Protein AF-H0AEA9-F1 (afdb_monomer)

Structure (mmCIF, N/CA/C/O backbone):
data_AF-H0AEA9-F1
#
_entry.id   AF-H0AEA9-F1
#
loop_
_atom_site.group_PDB
_atom_site.id
_atom_site.type_symbol
_atom_site.label_atom_id
_atom_site.label_alt_id
_atom_site.label_comp_id
_atom_site.label_asym_id
_atom_site.label_entity_id
_atom_site.label_seq_id
_atom_site.pdbx_PDB_ins_code
_atom_site.Cartn_x
_atom_site.Cartn_y
_atom_site.Cartn_z
_atom_site.occupancy
_atom_site.B_iso_or_equiv
_atom_site.auth_seq_id
_atom_site.auth_comp_id
_atom_site.auth_asym_id
_atom_site.auth_atom_id
_atom_site.pdbx_PDB_model_num
ATOM 1 N N . MET A 1 1 ? -12.363 -4.276 4.467 1.00 80.12 1 MET A N 1
ATOM 2 C CA . MET A 1 1 ? -11.756 -3.479 3.381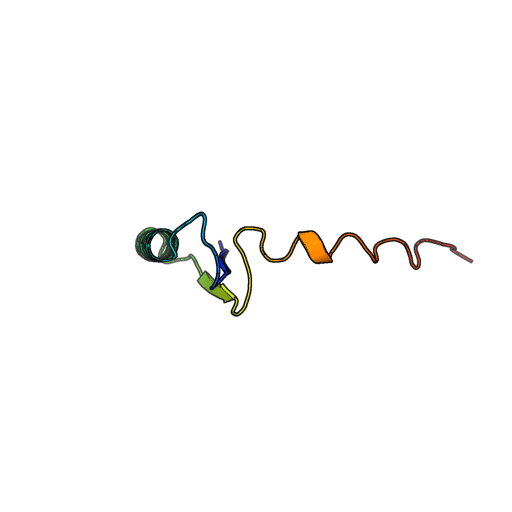 1.00 80.12 1 MET A CA 1
ATOM 3 C C . MET A 1 1 ? -10.330 -3.964 3.189 1.00 80.12 1 MET A C 1
ATOM 5 O O . MET A 1 1 ? -9.670 -4.241 4.187 1.00 80.12 1 MET A O 1
ATOM 9 N N . LYS A 1 2 ? -9.891 -4.158 1.946 1.00 87.88 2 LYS A N 1
ATOM 10 C CA . LYS A 1 2 ? -8.537 -4.616 1.617 1.00 87.88 2 LYS A CA 1
ATOM 11 C C . LYS A 1 2 ? -7.894 -3.556 0.729 1.00 87.88 2 LYS A C 1
ATOM 13 O O . LYS A 1 2 ? -8.545 -3.111 -0.209 1.00 87.88 2 LYS A O 1
ATOM 18 N N . ILE A 1 3 ? -6.673 -3.154 1.059 1.00 89.38 3 ILE A N 1
ATOM 19 C CA . ILE A 1 3 ? -5.856 -2.232 0.268 1.00 89.38 3 ILE A CA 1
ATOM 20 C C . ILE A 1 3 ? -4.754 -3.076 -0.362 1.00 89.38 3 ILE A C 1
ATOM 22 O O . ILE A 1 3 ? -4.062 -3.810 0.344 1.00 89.38 3 ILE A O 1
ATOM 26 N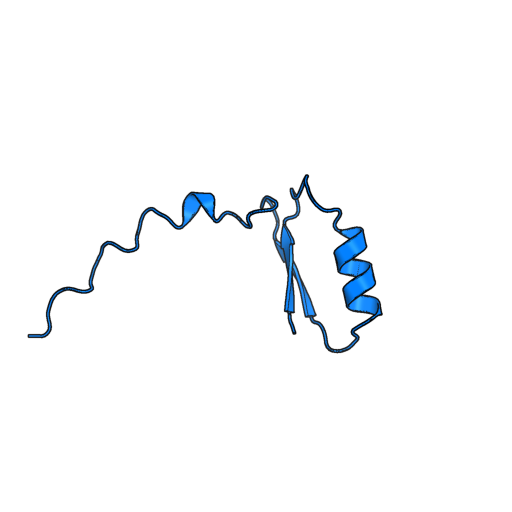 N . VAL A 1 4 ? -4.657 -3.023 -1.685 1.00 90.69 4 VAL A N 1
ATOM 27 C CA . VAL A 1 4 ? -3.678 -3.768 -2.477 1.00 90.69 4 VAL A CA 1
ATOM 28 C C . VAL A 1 4 ? -2.825 -2.760 -3.225 1.00 90.69 4 VAL A C 1
ATOM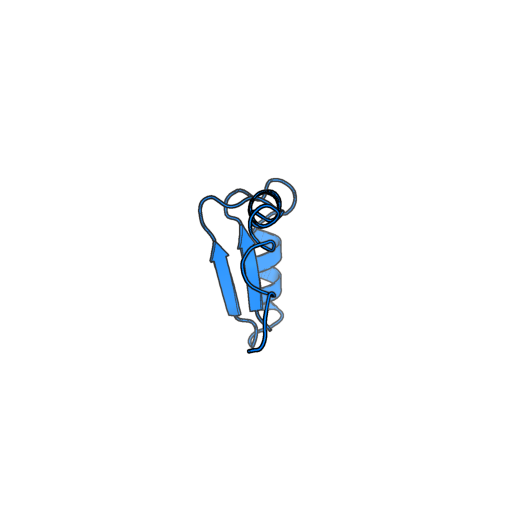 30 O O . VAL A 1 4 ? -3.377 -1.800 -3.755 1.00 90.69 4 VAL A O 1
ATOM 33 N N . HIS A 1 5 ? -1.513 -2.962 -3.235 1.00 93.00 5 HIS A N 1
ATOM 34 C CA . HIS A 1 5 ? -0.576 -2.051 -3.882 1.00 93.00 5 HIS A CA 1
ATOM 35 C C . HIS A 1 5 ? 0.545 -2.840 -4.564 1.00 93.00 5 HIS A C 1
ATOM 37 O O . HIS A 1 5 ? 1.083 -3.773 -3.958 1.00 93.00 5 HIS A O 1
ATOM 43 N N . GLY A 1 6 ? 0.853 -2.496 -5.813 1.00 92.25 6 GLY A N 1
ATOM 44 C CA . GLY A 1 6 ? 1.967 -3.075 -6.562 1.00 92.25 6 GLY A CA 1
ATOM 45 C C . GLY A 1 6 ? 3.301 -2.508 -6.080 1.00 92.25 6 GLY A C 1
ATOM 46 O O . GLY A 1 6 ? 3.375 -1.351 -5.683 1.00 92.25 6 GLY A O 1
ATOM 47 N N . SER A 1 7 ? 4.358 -3.315 -6.040 1.00 89.50 7 SER A N 1
ATOM 48 C CA . SER A 1 7 ? 5.687 -2.849 -5.625 1.00 89.50 7 SER A CA 1
ATOM 49 C C . SER A 1 7 ? 6.368 -1.947 -6.652 1.00 89.50 7 SER A C 1
ATOM 51 O O . SER A 1 7 ? 7.291 -1.230 -6.281 1.00 89.50 7 SER A O 1
ATOM 53 N N . GLU A 1 8 ? 5.945 -2.023 -7.913 1.00 89.75 8 GLU A N 1
ATOM 54 C CA . GLU A 1 8 ? 6.475 -1.262 -9.050 1.00 89.75 8 GLU A CA 1
ATOM 55 C C . GLU A 1 8 ? 5.461 -0.209 -9.533 1.00 89.75 8 GLU A C 1
ATOM 57 O O . GLU A 1 8 ? 5.456 0.190 -10.695 1.00 89.75 8 GLU A O 1
ATOM 62 N N . ASP A 1 9 ? 4.550 0.219 -8.653 1.00 89.75 9 ASP A N 1
ATOM 63 C CA . ASP A 1 9 ? 3.632 1.321 -8.929 1.00 89.75 9 ASP A CA 1
ATOM 64 C C . ASP A 1 9 ? 4.416 2.644 -9.020 1.00 89.75 9 ASP A C 1
ATOM 66 O O . ASP A 1 9 ? 4.834 3.212 -8.013 1.00 89.75 9 ASP A O 1
ATOM 70 N N . GLU A 1 10 ? 4.645 3.118 -10.247 1.00 89.62 10 GLU A N 1
ATOM 71 C CA . GLU A 1 10 ? 5.300 4.404 -10.525 1.00 89.62 10 GLU A CA 1
ATOM 72 C C . GLU A 1 10 ? 4.315 5.593 -10.537 1.00 89.62 10 GLU A C 1
ATOM 74 O O . GLU A 1 10 ? 4.741 6.747 -10.625 1.00 89.62 10 GLU 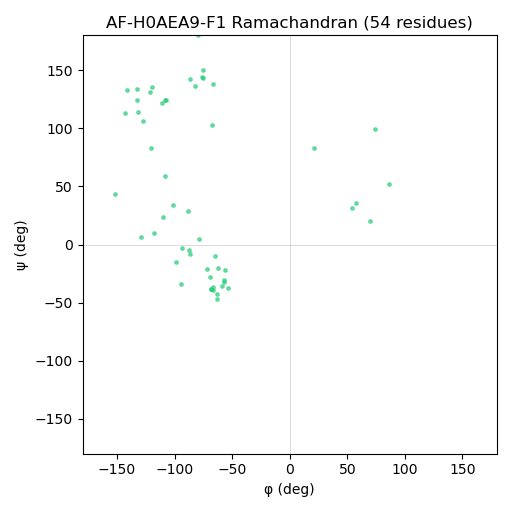A O 1
ATOM 79 N N . GLU A 1 11 ? 3.001 5.347 -10.463 1.00 90.31 11 GLU A N 1
ATOM 80 C CA . GLU A 1 11 ? 1.971 6.396 -10.518 1.00 90.31 11 GLU A CA 1
ATOM 81 C C . GLU A 1 11 ? 1.537 6.859 -9.123 1.00 90.31 11 GLU A C 1
ATOM 83 O O . GLU A 1 11 ? 1.206 8.034 -8.913 1.00 90.31 11 GLU A O 1
ATOM 88 N N . VAL A 1 12 ? 1.518 5.941 -8.157 1.00 89.81 12 VAL A N 1
ATOM 89 C CA . VAL A 1 12 ? 1.091 6.200 -6.785 1.00 89.81 12 VAL A CA 1
ATOM 90 C C . VAL A 1 12 ? 2.098 5.623 -5.802 1.00 89.81 12 VAL A C 1
ATOM 92 O O . VAL A 1 12 ? 2.325 4.425 -5.761 1.00 89.81 12 VAL A O 1
ATOM 95 N N . ASP A 1 13 ? 2.617 6.470 -4.912 1.00 90.94 13 ASP A N 1
ATOM 96 C CA . ASP A 1 13 ? 3.532 6.014 -3.864 1.00 90.94 13 ASP A CA 1
ATOM 97 C C . ASP A 1 13 ? 2.852 5.089 -2.844 1.00 90.94 13 AS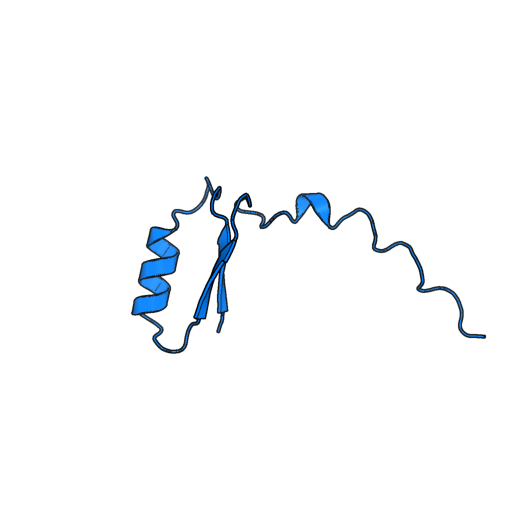P A C 1
ATOM 99 O O . ASP A 1 13 ? 1.775 5.389 -2.305 1.00 90.94 13 ASP A O 1
ATOM 103 N N . ILE A 1 14 ? 3.562 4.026 -2.460 1.00 89.44 14 ILE A N 1
ATOM 104 C CA . ILE A 1 14 ? 3.129 3.072 -1.431 1.00 89.44 14 ILE A CA 1
ATOM 105 C C . ILE A 1 14 ? 2.845 3.733 -0.075 1.00 89.44 14 ILE A C 1
ATOM 107 O O . ILE A 1 14 ? 1.906 3.334 0.618 1.00 89.44 14 ILE A O 1
ATOM 111 N N . GLU A 1 15 ? 3.563 4.807 0.271 1.00 91.50 15 GLU A N 1
ATOM 112 C CA . GLU A 1 15 ? 3.369 5.563 1.518 1.00 91.50 15 GLU A CA 1
ATOM 113 C C . GLU A 1 15 ? 1.932 6.087 1.673 1.00 91.50 15 GLU A C 1
ATOM 115 O O . GLU A 1 15 ? 1.411 6.230 2.78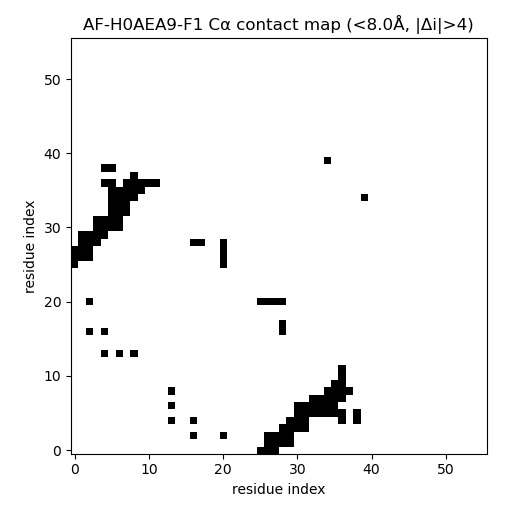4 1.00 91.50 15 GLU A O 1
ATOM 120 N N . ARG A 1 16 ? 1.253 6.386 0.555 1.00 90.12 16 ARG A N 1
ATOM 121 C CA . ARG A 1 16 ? -0.156 6.806 0.582 1.00 90.12 16 ARG A CA 1
ATOM 122 C C . ARG A 1 16 ? -1.061 5.671 1.041 1.00 90.12 16 ARG A C 1
ATOM 124 O O . ARG A 1 16 ? -1.998 5.905 1.806 1.00 90.12 16 ARG A O 1
ATOM 131 N N . SER A 1 17 ? -0.768 4.455 0.596 1.00 90.88 17 SER A N 1
ATOM 132 C CA . SER A 1 17 ? -1.491 3.255 1.005 1.00 90.88 17 SER A CA 1
ATOM 133 C C . SER A 1 17 ? -1.242 2.928 2.476 1.00 90.88 17 SER A C 1
ATOM 135 O O . SER A 1 17 ? -2.184 2.581 3.184 1.00 90.88 17 SER A O 1
ATOM 137 N N . GLU A 1 18 ? -0.018 3.114 2.970 1.00 89.44 18 GLU A N 1
ATOM 138 C CA . GLU A 1 18 ? 0.321 2.916 4.386 1.00 89.44 18 GLU A CA 1
ATOM 139 C C . GLU A 1 18 ? -0.442 3.885 5.299 1.00 89.44 18 GLU A C 1
ATOM 141 O O . GLU A 1 18 ? -1.104 3.452 6.245 1.00 89.44 18 GLU A O 1
ATOM 146 N N . LYS A 1 19 ? -0.482 5.179 4.953 1.00 92.06 19 LYS A N 1
ATOM 147 C CA . LYS A 1 19 ? -1.273 6.185 5.691 1.00 92.06 19 LYS A CA 1
ATOM 148 C C . LYS A 1 19 ? -2.766 5.851 5.731 1.00 92.06 19 LYS A C 1
ATOM 150 O O . LYS A 1 19 ? -3.441 6.106 6.729 1.00 92.06 19 LYS A O 1
ATOM 155 N N . LEU A 1 20 ? -3.306 5.266 4.659 1.00 89.50 20 LEU A N 1
ATOM 156 C CA . LEU A 1 20 ? -4.696 4.804 4.638 1.00 89.50 20 LEU A CA 1
ATOM 157 C C . LEU A 1 20 ? -4.925 3.632 5.600 1.00 89.50 20 LEU A C 1
ATOM 159 O O . LEU A 1 20 ? -5.977 3.555 6.229 1.00 89.50 20 LEU A O 1
ATOM 163 N N . VAL A 1 21 ? -3.960 2.729 5.753 1.00 90.62 21 VAL A N 1
ATOM 164 C CA . VAL A 1 21 ? -4.068 1.600 6.689 1.00 90.62 21 VAL A CA 1
ATOM 165 C C . VAL A 1 21 ? -4.053 2.091 8.136 1.00 90.62 21 VAL A C 1
ATOM 167 O O . VAL A 1 21 ? -4.836 1.600 8.948 1.00 90.62 21 VAL A O 1
ATOM 170 N N . GLU A 1 22 ? -3.242 3.105 8.446 1.00 88.81 22 GLU A N 1
ATOM 171 C CA . GLU A 1 22 ? -3.236 3.756 9.762 1.00 88.81 22 GLU A CA 1
ATOM 172 C C . GLU A 1 22 ? -4.575 4.439 10.080 1.00 88.81 22 GLU A C 1
ATOM 174 O O . GLU A 1 22 ? -5.106 4.296 11.183 1.00 88.81 22 GLU A O 1
ATOM 179 N N . ALA A 1 23 ? -5.162 5.140 9.103 1.00 92.44 23 ALA A N 1
ATOM 180 C CA . ALA A 1 23 ? -6.457 5.803 9.264 1.00 92.44 23 ALA A CA 1
ATOM 181 C C . ALA A 1 23 ? -7.632 4.813 9.390 1.00 92.44 23 ALA A C 1
ATOM 183 O O . ALA A 1 23 ? -8.645 5.117 10.025 1.00 92.44 23 ALA A O 1
ATOM 184 N N . TYR A 1 24 ? -7.506 3.619 8.802 1.00 90.19 24 TYR A N 1
ATOM 185 C CA . TYR A 1 24 ? -8.535 2.583 8.805 1.00 90.19 24 TYR A CA 1
ATOM 186 C C . TYR A 1 24 ? -8.018 1.294 9.462 1.00 90.19 24 TYR A C 1
ATOM 188 O O . TYR A 1 24 ? -7.709 0.333 8.762 1.00 90.19 24 TYR A O 1
ATOM 196 N N . PRO A 1 25 ? -8.044 1.175 10.802 1.00 83.69 25 PRO A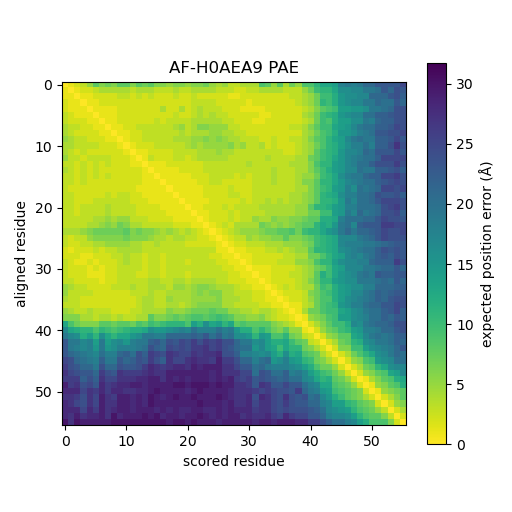 N 1
ATOM 197 C CA . PRO A 1 25 ? -7.448 0.043 11.530 1.00 83.69 25 PRO A CA 1
ATOM 198 C C . PRO A 1 25 ? -8.106 -1.328 11.267 1.00 83.69 25 PRO A C 1
ATOM 200 O O . PRO A 1 25 ? -7.591 -2.362 11.682 1.00 83.69 25 PRO A O 1
ATOM 203 N N . LYS A 1 26 ? -9.257 -1.367 10.581 1.00 91.00 26 LYS A N 1
ATOM 204 C CA . LYS A 1 26 ? -9.897 -2.611 10.102 1.00 91.00 26 LYS A CA 1
ATOM 205 C C . LYS A 1 26 ? -9.509 -2.975 8.661 1.00 91.00 26 LYS A C 1
ATOM 207 O O . LYS A 1 26 ? -9.989 -3.985 8.137 1.00 91.00 26 LYS A O 1
ATOM 212 N N . ALA A 1 27 ? -8.722 -2.139 7.991 1.00 89.62 27 ALA A N 1
ATOM 213 C CA . ALA A 1 27 ? -8.206 -2.415 6.663 1.00 89.62 27 ALA A CA 1
ATOM 214 C C . ALA A 1 27 ? -7.057 -3.424 6.750 1.00 89.62 27 ALA A C 1
ATOM 216 O O . ALA A 1 27 ? -6.275 -3.430 7.695 1.00 89.62 27 ALA A O 1
ATOM 217 N N . LYS A 1 28 ? -6.967 -4.300 5.750 1.00 88.56 28 LYS A N 1
ATOM 218 C CA . LYS A 1 28 ? -5.822 -5.196 5.572 1.00 88.56 28 LYS A CA 1
ATOM 219 C C . LYS A 1 28 ? -5.015 -4.721 4.375 1.00 88.56 28 LYS A C 1
ATOM 221 O O . LYS A 1 28 ? -5.581 -4.610 3.287 1.00 88.56 28 LYS A O 1
ATOM 226 N N . PHE A 1 29 ? -3.730 -4.465 4.587 1.00 91.31 29 PHE A N 1
ATOM 227 C CA . PHE A 1 29 ? -2.792 -4.117 3.527 1.00 91.31 29 PHE A CA 1
ATOM 228 C C . PHE A 1 29 ? -2.193 -5.374 2.898 1.00 91.31 29 PHE A C 1
ATOM 230 O O . PHE A 1 29 ? -1.939 -6.367 3.583 1.00 91.31 29 PHE A O 1
ATOM 237 N N . SER A 1 30 ? -1.991 -5.362 1.587 1.00 90.50 30 SER A N 1
ATOM 238 C CA . SER A 1 30 ? -1.280 -6.415 0.868 1.00 90.50 30 SER A CA 1
ATOM 239 C C . SER A 1 30 ? -0.459 -5.789 -0.247 1.00 90.50 30 SER A C 1
ATOM 241 O O . SER A 1 30 ? -1.022 -5.272 -1.210 1.00 90.50 30 SER A O 1
ATOM 243 N N . LYS A 1 31 ? 0.861 -5.865 -0.114 1.00 90.19 31 LYS A N 1
ATOM 244 C CA . LYS A 1 31 ? 1.796 -5.520 -1.178 1.00 90.19 31 LYS A CA 1
ATOM 245 C C . LYS A 1 31 ? 1.940 -6.713 -2.124 1.00 90.19 31 LYS A C 1
ATOM 247 O O . LYS A 1 31 ? 2.011 -7.850 -1.652 1.00 90.19 31 LYS A O 1
ATOM 252 N N . ILE A 1 32 ? 1.925 -6.463 -3.427 1.00 89.44 32 ILE A N 1
ATOM 253 C CA . ILE A 1 32 ? 2.191 -7.468 -4.459 1.00 89.44 32 ILE A CA 1
ATOM 254 C C . ILE A 1 32 ? 3.526 -7.111 -5.102 1.00 89.44 32 ILE A C 1
ATOM 256 O O . ILE A 1 32 ? 3.682 -5.997 -5.589 1.00 89.44 32 ILE A O 1
ATOM 260 N N . GLU A 1 33 ? 4.483 -8.034 -5.053 1.00 87.81 33 GLU A N 1
ATOM 261 C CA . GLU A 1 33 ? 5.802 -7.839 -5.661 1.00 87.81 33 GLU A CA 1
ATOM 262 C C . GLU A 1 33 ? 5.735 -7.984 -7.191 1.00 87.81 33 GLU A C 1
ATOM 264 O O . GLU A 1 33 ? 4.900 -8.738 -7.694 1.00 87.81 33 GLU A O 1
ATOM 269 N N . ASP A 1 34 ? 6.620 -7.276 -7.897 1.00 86.12 34 ASP A N 1
ATOM 270 C CA . ASP A 1 34 ? 6.801 -7.273 -9.359 1.00 86.12 34 ASP A CA 1
ATOM 271 C C . ASP A 1 34 ? 5.532 -6.886 -10.145 1.00 86.12 34 ASP A C 1
ATOM 273 O O . ASP A 1 34 ? 5.209 -7.459 -11.190 1.00 86.12 34 ASP A O 1
ATOM 277 N N . VAL A 1 35 ? 4.752 -5.952 -9.592 1.00 87.88 35 VAL A N 1
ATOM 278 C CA . VAL A 1 35 ? 3.457 -5.543 -10.140 1.00 87.88 35 VAL A CA 1
ATOM 279 C C . VAL A 1 35 ? 3.337 -4.021 -10.205 1.00 87.88 35 VAL A C 1
ATOM 281 O O . VAL A 1 35 ? 3.638 -3.328 -9.232 1.00 87.88 35 VAL A O 1
ATOM 284 N N . ASP A 1 36 ? 2.860 -3.539 -11.355 1.00 88.62 36 ASP A N 1
ATOM 285 C CA . ASP A 1 36 ? 2.668 -2.130 -11.703 1.00 88.62 36 ASP A CA 1
ATOM 286 C C . ASP A 1 36 ? 1.382 -1.522 -11.105 1.00 88.62 36 ASP A C 1
ATOM 288 O O . ASP A 1 36 ? 0.597 -2.194 -10.427 1.00 88.62 36 ASP A O 1
ATOM 292 N N . HIS A 1 37 ? 1.147 -0.234 -11.385 1.00 88.25 37 HIS A N 1
ATOM 293 C CA . HIS A 1 37 ? -0.050 0.500 -10.952 1.00 88.25 37 HIS A CA 1
ATOM 294 C C . HIS A 1 37 ? -1.362 -0.195 -11.358 1.00 88.25 37 HIS A C 1
ATOM 296 O O . HIS A 1 37 ? -2.333 -0.244 -10.600 1.00 88.25 37 HIS A O 1
ATOM 302 N N . GLU A 1 38 ? -1.385 -0.789 -12.554 1.00 87.44 38 GLU A N 1
ATOM 303 C CA . GLU A 1 38 ? -2.549 -1.485 -13.105 1.00 87.44 38 GLU A CA 1
ATOM 304 C C . GLU A 1 38 ? -2.740 -2.897 -12.522 1.00 87.44 38 GLU A C 1
ATOM 306 O O . GLU A 1 38 ? -3.634 -3.633 -12.945 1.00 87.44 38 GLU A O 1
ATOM 311 N N . LEU A 1 39 ? -1.921 -3.300 -11.549 1.00 81.56 39 LEU A N 1
ATOM 312 C CA . LEU A 1 39 ? -1.947 -4.616 -10.923 1.00 81.56 39 LEU A CA 1
ATOM 313 C C . LEU A 1 39 ? -1.842 -5.780 -11.926 1.00 81.56 39 LEU A C 1
ATOM 315 O O . LEU A 1 39 ? -2.435 -6.845 -11.723 1.00 81.56 39 LEU A O 1
ATOM 319 N N . GLY A 1 40 ? -1.128 -5.578 -13.038 1.00 70.19 40 GLY A N 1
ATOM 320 C CA . GLY A 1 40 ? -1.023 -6.573 -14.103 1.00 70.19 40 GLY A CA 1
ATOM 321 C C . GLY A 1 40 ? -2.316 -6.791 -14.904 1.00 70.19 40 GLY A C 1
ATOM 322 O O . GLY A 1 40 ? -2.441 -7.813 -15.587 1.00 70.19 40 GLY A O 1
ATOM 323 N N . LEU A 1 41 ? -3.276 -5.850 -14.891 1.00 62.19 41 LEU A N 1
ATOM 324 C CA . LEU A 1 41 ? -4.494 -5.911 -15.724 1.00 62.19 41 LEU A CA 1
ATOM 325 C C . LEU A 1 41 ? -4.193 -6.031 -17.230 1.00 62.19 41 LEU A C 1
ATOM 327 O O . LEU A 1 41 ? -5.005 -6.588 -17.973 1.00 62.19 41 LEU A O 1
ATOM 331 N N . LYS A 1 42 ? -2.998 -5.630 -17.685 1.00 55.41 42 LYS A N 1
ATOM 332 C CA . LYS A 1 42 ? -2.527 -5.877 -19.061 1.00 55.41 42 LYS A CA 1
ATOM 333 C C . LYS A 1 42 ? -2.386 -7.364 -19.419 1.00 55.41 42 LYS A C 1
ATOM 335 O O . LYS A 1 42 ? -2.413 -7.692 -20.605 1.00 55.41 42 LYS A O 1
ATOM 340 N N . ALA A 1 43 ? -2.287 -8.275 -18.446 1.00 52.38 43 ALA A N 1
ATOM 341 C CA . ALA A 1 43 ? -2.099 -9.710 -18.685 1.00 52.38 43 ALA A CA 1
ATOM 342 C C . ALA A 1 43 ? -3.386 -10.557 -18.594 1.00 52.38 43 ALA A C 1
ATOM 344 O O . ALA A 1 43 ? -3.403 -11.682 -19.092 1.00 52.38 43 ALA A O 1
ATOM 345 N N . VAL A 1 44 ? -4.484 -10.042 -18.024 1.00 49.75 44 VAL A N 1
ATOM 346 C CA . VAL A 1 44 ? -5.721 -10.833 -17.813 1.00 49.75 44 VAL A CA 1
ATOM 347 C C . VAL A 1 44 ? -6.668 -10.808 -19.030 1.00 49.75 44 VAL A C 1
ATOM 349 O O . VAL A 1 44 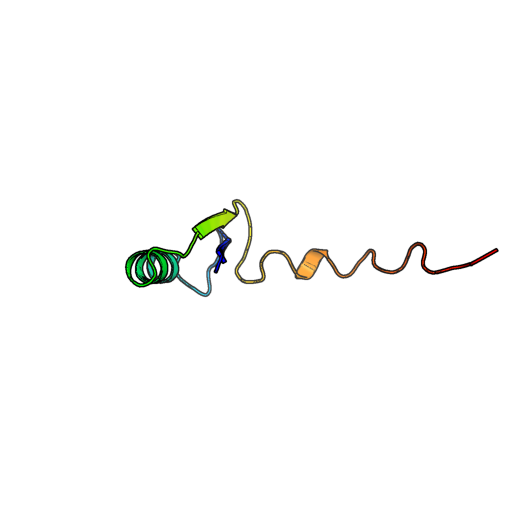? -7.631 -11.564 -19.092 1.00 49.75 44 VAL A O 1
ATOM 352 N N . SER A 1 45 ? -6.358 -10.045 -20.082 1.00 45.59 45 SER A N 1
ATOM 353 C CA . SER A 1 45 ? -7.192 -9.952 -21.298 1.00 45.59 45 SER A CA 1
ATOM 354 C C . SER A 1 45 ? -6.870 -11.000 -22.387 1.00 45.59 45 SER A C 1
ATOM 356 O O . SER A 1 45 ? -7.029 -10.741 -23.581 1.00 45.59 45 SER A O 1
ATOM 358 N N . LYS A 1 46 ? -6.371 -12.194 -22.025 1.00 44.97 46 LYS A N 1
ATOM 359 C CA . LYS A 1 46 ? -6.080 -13.266 -23.009 1.00 44.97 46 LYS A CA 1
ATOM 360 C C . LYS A 1 46 ? -6.658 -14.651 -22.719 1.00 44.97 46 LYS A C 1
ATOM 362 O O . LYS A 1 46 ? -6.403 -15.567 -23.498 1.00 44.97 46 LYS A O 1
ATOM 367 N N . SER A 1 47 ? -7.493 -14.827 -21.697 1.00 48.25 47 SER A N 1
ATOM 368 C CA . SER A 1 47 ? -8.072 -16.155 -21.432 1.00 48.25 47 SER A CA 1
ATOM 369 C C . SER A 1 47 ? -9.445 -16.142 -20.754 1.00 48.25 47 SER A C 1
ATOM 371 O O . SER A 1 47 ? -9.715 -16.970 -19.895 1.00 48.25 47 SER A O 1
ATOM 373 N N . GLU A 1 48 ? -10.351 -15.266 -21.195 1.00 43.38 48 GLU A N 1
ATOM 374 C CA . GLU A 1 48 ? -11.807 -15.432 -20.995 1.00 43.38 48 GLU A CA 1
ATOM 375 C C . GLU A 1 48 ? -12.505 -15.958 -22.269 1.00 43.38 48 GLU A C 1
ATOM 377 O O . GLU A 1 48 ? -13.638 -15.610 -22.584 1.00 43.38 48 GLU A O 1
ATOM 382 N N . SER A 1 49 ? -11.829 -16.814 -23.043 1.00 50.28 49 SER A N 1
ATOM 383 C CA . SER A 1 49 ? -12.395 -17.431 -24.256 1.00 50.28 49 SER A CA 1
ATOM 384 C C . SER A 1 49 ? -12.498 -18.957 -24.209 1.00 50.28 49 SER A C 1
ATOM 386 O O . SER A 1 49 ? -12.807 -19.578 -25.224 1.00 50.28 49 SER A O 1
ATOM 388 N N . VAL A 1 50 ? -12.284 -19.598 -23.055 1.00 49.62 50 VAL A N 1
ATOM 389 C CA . VAL A 1 50 ? -12.257 -21.065 -22.976 1.00 49.62 50 VAL A CA 1
ATOM 390 C C . VAL A 1 50 ? -13.219 -21.563 -21.889 1.00 49.62 50 VAL A C 1
ATOM 392 O O . VAL A 1 50 ? -12.948 -21.465 -20.699 1.00 49.62 50 VAL A O 1
ATOM 395 N N . PHE A 1 51 ? -14.340 -22.121 -22.366 1.00 49.50 51 PHE A N 1
ATOM 396 C CA . PHE A 1 51 ? -15.376 -22.900 -21.663 1.00 49.50 51 PHE A CA 1
ATOM 397 C C . PHE A 1 51 ? -16.541 -22.171 -20.963 1.00 49.50 51 PHE A C 1
ATOM 399 O O . PHE A 1 51 ? -16.954 -22.525 -19.864 1.00 49.50 51 PHE A O 1
ATOM 406 N N . LEU A 1 52 ? -17.216 -21.282 -21.701 1.00 47.34 52 LEU A N 1
ATOM 407 C CA . LEU A 1 52 ? -18.683 -21.168 -21.636 1.00 47.34 52 LEU A CA 1
ATOM 408 C C . LEU A 1 52 ? -19.309 -21.727 -22.929 1.00 47.34 52 LEU A C 1
ATOM 410 O O . LEU A 1 52 ? -19.984 -21.026 -23.673 1.00 47.34 52 LEU A O 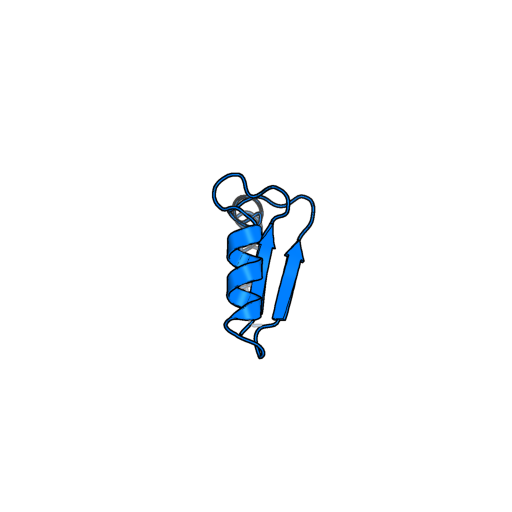1
ATOM 414 N N . SER A 1 53 ? -19.057 -23.001 -23.240 1.00 50.34 53 SER A N 1
ATOM 415 C CA . SER A 1 53 ? -19.819 -23.697 -24.281 1.00 50.34 53 SER A CA 1
ATOM 416 C C . SER A 1 53 ? -20.282 -25.050 -23.766 1.00 50.34 53 SER A C 1
ATOM 418 O O . SER A 1 53 ? -19.472 -25.949 -23.558 1.00 50.34 53 SER A O 1
ATOM 420 N N . SER A 1 54 ? -21.610 -25.140 -23.642 1.00 42.69 54 SER A N 1
ATOM 421 C CA . SER A 1 54 ? -22.428 -26.360 -23.612 1.00 42.69 54 SER A CA 1
ATOM 422 C C . SER A 1 54 ? -22.327 -27.141 -22.290 1.00 42.69 54 SER A C 1
ATOM 424 O O . SER A 1 54 ? -21.363 -27.846 -22.048 1.00 42.69 54 SER A O 1
ATOM 426 N N . ARG A 1 55 ? -23.266 -27.044 -21.334 1.00 50.16 55 ARG A N 1
ATOM 427 C CA . ARG A 1 55 ? -24.660 -27.522 -21.458 1.00 50.16 55 ARG A CA 1
ATOM 428 C C . ARG A 1 55 ? -24.808 -28.584 -22.547 1.00 50.16 55 ARG A C 1
ATOM 430 O O . ARG A 1 55 ? -25.206 -28.262 -23.661 1.00 50.16 55 ARG A O 1
ATOM 437 N N . MET A 1 56 ? -24.503 -29.820 -22.177 1.00 41.91 56 MET A N 1
ATOM 438 C CA . MET A 1 56 ? -25.263 -31.018 -22.535 1.00 41.91 56 MET A CA 1
ATOM 439 C C . MET A 1 56 ? -25.248 -31.956 -21.335 1.00 41.91 56 MET A C 1
ATOM 441 O O . MET A 1 56 ? -24.163 -32.089 -20.729 1.00 41.91 56 MET A O 1
#

pLDDT: mean 77.39, std 18.46, range [41.91, 93.0]

Foldseek 3Di:
DEAEEEPAAPPDDCVVVVVVCVVPVPYHYDYDYPAYPCRPPVPPPPPPPPDPDDDD

Sequence (56 aa):
MKIVHGSEDEEVDIERSEKLVEAYPKAKFSKIEDVDHELGLKAVSKSESVFLSSRM

Secondary structure (DSSP, 8-state):
-EEEEETT-SSS-HHHHHHHHHH-TT-EEEEETT--TTTTGGGSTT-S-SS-----

Solvent-accessible surface area (backbone atoms only — not comparable to full-atom values): 3716 Å² total; per-residue (Å²): 101,75,47,75,45,35,70,54,26,85,85,53,64,66,68,60,57,52,54,50,38,71,75,34,80,77,43,44,80,44,80,39,78,91,20,34,72,69,66,52,58,88,70,66,84,77,72,90,82,81,80,95,70,75,95,126

Radius of gyration: 16.34 Å; Cα contacts (8 Å, |Δi|>4): 60; chains: 1; bounding box: 32×38×36 Å

Mean predicted aligned error: 10.66 Å

Nearest PDB structures (foldseek):
  3bdi-assembly1_A  TM=9.457E-01  e=3.454E-01  Thermoplasma acidophilum DSM 1728
  5ksr-assembly1_D  TM=3.601E-01  e=2.640E+00  Xylella fastidiosa 9a5c
  5ksr-assembly1_B  TM=3.084E-01  e=2.013E+00  Xylella fastidiosa 9a5c
  4b09-assembly5_J  TM=4.588E-01  e=8.946E+00  Escherichia coli str. K-12 substr. MG1655
  5ksq-assembly1_B  TM=3.144E-01  e=8.360E+00  Xylella fastidiosa 9a5c